Protein AF-A0A6S7BMY7-F1 (afdb_monomer)

Mean predicted aligned error: 8.94 Å

Organism: NCBI:txid621374

Structure (mmCIF, N/CA/C/O backbone):
data_AF-A0A6S7BMY7-F1
#
_entry.id   AF-A0A6S7BMY7-F1
#
loop_
_atom_site.group_PDB
_atom_site.id
_atom_site.type_symbol
_atom_site.label_atom_id
_atom_site.label_alt_id
_atom_site.label_comp_id
_atom_site.label_asym_id
_atom_site.label_entity_id
_atom_site.label_seq_id
_atom_site.pdbx_PDB_ins_code
_atom_site.Cartn_x
_atom_site.Cartn_y
_atom_site.Cartn_z
_atom_site.occupancy
_atom_site.B_iso_or_equiv
_atom_site.auth_seq_id
_atom_site.auth_comp_id
_atom_site.auth_asym_id
_atom_site.auth_atom_id
_atom_site.pdbx_PDB_model_num
ATOM 1 N N . MET A 1 1 ? -10.259 -23.123 -9.461 1.00 44.41 1 MET A N 1
ATOM 2 C CA . MET A 1 1 ? -9.671 -21.769 -9.591 1.00 44.41 1 MET A CA 1
ATOM 3 C C . MET A 1 1 ? -8.183 -21.862 -9.280 1.00 44.41 1 MET A C 1
ATOM 5 O O . MET A 1 1 ? -7.843 -22.409 -8.242 1.00 44.41 1 MET A O 1
ATOM 9 N N . MET A 1 2 ? -7.297 -21.404 -10.170 1.00 48.31 2 MET A N 1
ATOM 10 C CA . MET A 1 2 ? -5.859 -21.326 -9.877 1.00 48.31 2 MET A CA 1
ATOM 11 C C . MET A 1 2 ? -5.604 -20.115 -8.977 1.00 48.31 2 MET A C 1
ATOM 13 O O . MET A 1 2 ? -5.817 -18.979 -9.397 1.00 48.31 2 MET A O 1
ATOM 17 N N . THR A 1 3 ? -5.150 -20.345 -7.749 1.00 64.12 3 THR A N 1
ATOM 18 C CA . THR A 1 3 ? -4.700 -19.263 -6.869 1.00 64.12 3 THR A CA 1
ATOM 19 C C . THR A 1 3 ? -3.423 -18.661 -7.465 1.00 64.12 3 THR A C 1
ATOM 21 O O . THR A 1 3 ? -2.445 -19.392 -7.649 1.00 64.12 3 THR A O 1
ATOM 24 N N . PRO A 1 4 ? -3.387 -17.362 -7.812 1.00 67.88 4 PRO A N 1
ATOM 25 C CA . PRO A 1 4 ? -2.206 -16.767 -8.424 1.00 67.88 4 PRO A CA 1
ATOM 26 C C . PRO A 1 4 ? -1.005 -16.876 -7.477 1.00 67.88 4 PRO A C 1
ATOM 28 O O . PRO A 1 4 ? -1.110 -16.577 -6.287 1.00 67.88 4 PRO A O 1
ATOM 31 N N . ARG A 1 5 ? 0.155 -17.298 -8.001 1.00 78.81 5 ARG A N 1
ATOM 32 C CA . ARG A 1 5 ? 1.392 -17.400 -7.213 1.00 78.81 5 ARG A CA 1
ATOM 33 C C . ARG A 1 5 ? 1.769 -16.026 -6.658 1.00 78.81 5 ARG A C 1
ATOM 35 O O . ARG A 1 5 ? 2.034 -15.094 -7.422 1.00 78.81 5 ARG A O 1
ATOM 42 N N . LEU A 1 6 ? 1.845 -15.931 -5.334 1.00 78.69 6 LEU A N 1
ATOM 43 C CA . LEU A 1 6 ? 2.293 -14.736 -4.626 1.00 78.69 6 LEU A CA 1
ATOM 44 C C . LEU A 1 6 ? 3.729 -14.933 -4.139 1.00 78.69 6 LEU A C 1
ATOM 46 O O . LEU A 1 6 ? 4.032 -15.844 -3.374 1.00 78.69 6 LEU A O 1
ATOM 50 N N . ILE A 1 7 ? 4.617 -14.067 -4.602 1.00 78.88 7 ILE A N 1
ATOM 51 C CA . ILE A 1 7 ? 6.005 -13.939 -4.172 1.00 78.88 7 ILE A CA 1
ATOM 52 C C . ILE A 1 7 ? 6.022 -13.056 -2.916 1.00 78.88 7 ILE A C 1
ATOM 54 O O . ILE A 1 7 ? 5.239 -12.115 -2.798 1.00 78.88 7 ILE A O 1
ATOM 58 N N . HIS A 1 8 ? 6.853 -13.397 -1.930 1.00 75.88 8 HIS A N 1
ATOM 59 C CA . HIS A 1 8 ? 6.898 -12.722 -0.620 1.00 75.88 8 HIS A CA 1
ATOM 60 C C . HIS A 1 8 ? 5.533 -12.606 0.091 1.00 75.88 8 HIS A C 1
ATOM 62 O O . HIS A 1 8 ? 5.338 -11.709 0.902 1.00 75.88 8 HIS A O 1
ATOM 68 N N . LYS A 1 9 ? 4.572 -13.496 -0.207 1.00 74.69 9 LYS A N 1
ATOM 69 C CA . LYS A 1 9 ? 3.196 -13.500 0.335 1.00 74.69 9 LYS A CA 1
ATOM 70 C C . LYS A 1 9 ? 2.293 -12.325 -0.083 1.00 74.69 9 LYS A C 1
ATOM 72 O O . LYS A 1 9 ? 1.102 -12.381 0.191 1.00 74.69 9 LYS A O 1
ATOM 77 N N . HIS A 1 10 ? 2.778 -11.316 -0.800 1.00 73.44 10 HIS A N 1
ATOM 78 C CA . HIS A 1 10 ? 1.954 -10.151 -1.172 1.00 73.44 10 HIS A CA 1
ATOM 79 C C . HIS A 1 10 ? 2.180 -9.643 -2.603 1.00 73.44 10 HIS A C 1
ATOM 81 O O . HIS A 1 10 ? 1.429 -8.800 -3.083 1.00 73.44 10 HIS A O 1
ATOM 87 N N . LEU A 1 11 ? 3.186 -10.161 -3.312 1.00 74.44 11 LEU A N 1
ATOM 88 C CA .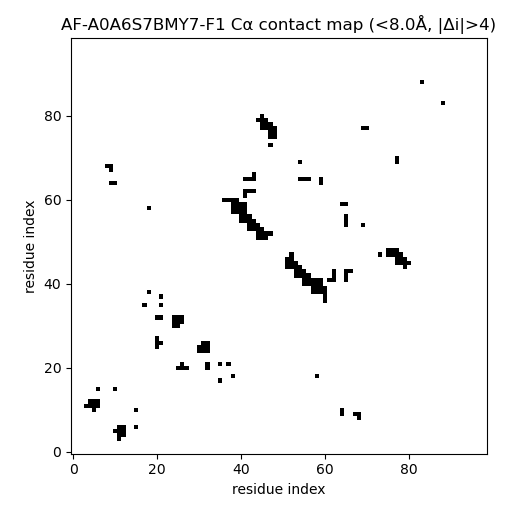 LEU A 1 11 ? 3.595 -9.663 -4.621 1.00 74.44 11 LEU A CA 1
ATOM 89 C C . LEU A 1 11 ? 3.189 -10.646 -5.721 1.00 74.44 11 LEU A C 1
ATOM 91 O O . LEU A 1 11 ? 3.630 -11.791 -5.726 1.00 74.44 11 LEU A O 1
ATOM 95 N N . CYS A 1 12 ? 2.384 -10.234 -6.696 1.00 76.44 12 CYS A N 1
ATOM 96 C CA . CYS A 1 12 ? 2.117 -11.109 -7.841 1.00 76.44 12 CYS A CA 1
ATOM 97 C C . CYS A 1 12 ? 3.360 -11.239 -8.745 1.00 76.44 12 CYS A C 1
ATOM 99 O O . CYS A 1 12 ? 4.220 -10.356 -8.785 1.00 76.44 12 CYS A O 1
ATOM 101 N N . VAL A 1 13 ? 3.446 -12.328 -9.517 1.00 82.56 13 VAL A N 1
ATOM 102 C CA . VAL A 1 13 ? 4.583 -12.597 -10.426 1.00 82.56 13 VAL A CA 1
ATOM 103 C C . VAL A 1 13 ? 4.847 -11.437 -11.395 1.00 82.56 13 VAL A C 1
ATOM 105 O O . VAL A 1 13 ? 5.999 -11.091 -11.642 1.00 82.56 13 VAL A O 1
ATOM 108 N N . SER A 1 14 ? 3.793 -10.783 -11.897 1.00 80.00 14 SER A N 1
ATOM 109 C CA . SER A 1 14 ? 3.928 -9.614 -12.778 1.00 80.00 14 SER A CA 1
ATOM 110 C C . SER A 1 14 ? 4.660 -8.459 -12.087 1.00 80.00 14 SER A C 1
ATOM 112 O O . SER A 1 14 ? 5.563 -7.863 -12.669 1.00 80.00 14 SER A O 1
ATOM 114 N N . ARG A 1 15 ? 4.337 -8.174 -10.821 1.00 77.75 15 ARG A N 1
ATOM 115 C CA . ARG A 1 15 ? 4.986 -7.105 -10.048 1.00 77.75 15 ARG A CA 1
ATOM 116 C C . ARG A 1 15 ? 6.444 -7.410 -9.757 1.00 77.75 15 ARG A C 1
ATOM 118 O O . ARG A 1 15 ? 7.285 -6.545 -9.967 1.00 77.75 15 ARG A O 1
ATOM 125 N N . TYR A 1 16 ? 6.735 -8.645 -9.364 1.00 82.19 16 TYR A N 1
ATOM 126 C CA . TYR A 1 16 ? 8.108 -9.102 -9.173 1.00 82.19 16 TYR A CA 1
ATOM 127 C C . TYR A 1 16 ? 8.943 -8.968 -10.449 1.00 82.19 16 TYR A C 1
ATOM 129 O O . TYR A 1 16 ? 10.068 -8.474 -10.412 1.00 82.19 16 TYR A O 1
ATOM 137 N N . ASN A 1 17 ? 8.379 -9.341 -11.601 1.00 85.88 17 ASN A N 1
ATOM 138 C CA . ASN A 1 17 ? 9.065 -9.177 -12.877 1.00 85.88 17 ASN A CA 1
ATOM 139 C C . ASN A 1 17 ? 9.282 -7.701 -13.212 1.00 85.88 17 ASN A C 1
ATOM 141 O O . ASN A 1 17 ? 10.388 -7.341 -13.590 1.00 85.88 17 ASN A O 1
ATOM 145 N N . ARG A 1 18 ? 8.283 -6.836 -13.012 1.00 81.38 18 ARG A N 1
ATOM 146 C CA . ARG A 1 18 ? 8.424 -5.388 -13.239 1.00 81.38 18 ARG A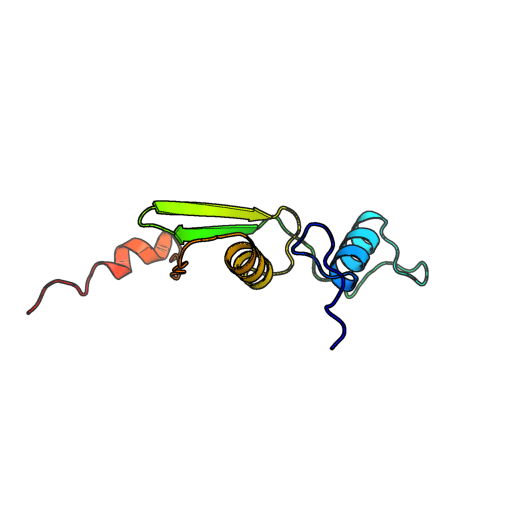 CA 1
ATOM 147 C C . ARG A 1 18 ? 9.499 -4.760 -12.352 1.00 81.38 18 ARG A C 1
ATOM 149 O O . ARG A 1 18 ? 10.297 -3.965 -12.839 1.00 81.38 18 ARG A O 1
ATOM 156 N N . GLU A 1 19 ? 9.556 -5.144 -11.079 1.00 81.88 19 GLU A N 1
ATOM 157 C CA . GLU A 1 19 ? 10.619 -4.724 -10.164 1.00 81.88 19 GLU A CA 1
ATOM 158 C C . GLU A 1 19 ? 11.993 -5.160 -10.679 1.00 81.88 19 GLU A C 1
ATOM 160 O O . GLU A 1 19 ? 12.932 -4.363 -10.742 1.00 81.88 19 GLU A O 1
ATOM 165 N N . ARG A 1 20 ? 12.107 -6.430 -11.081 1.00 86.50 20 ARG A N 1
ATOM 166 C CA . ARG A 1 20 ? 13.342 -6.973 -11.639 1.00 86.50 20 ARG A CA 1
ATOM 167 C C . ARG A 1 20 ? 13.753 -6.210 -12.894 1.00 86.50 20 ARG A C 1
ATOM 169 O O . ARG A 1 20 ? 14.916 -5.838 -12.984 1.00 86.50 20 ARG A O 1
ATOM 176 N N . GLU A 1 21 ? 12.830 -5.965 -13.822 1.00 90.06 21 GLU A N 1
ATOM 177 C CA . GLU A 1 21 ? 13.068 -5.224 -15.068 1.00 90.06 21 GLU A CA 1
ATOM 178 C C . GLU A 1 21 ? 13.556 -3.798 -14.797 1.00 90.06 21 GLU A C 1
ATOM 180 O O . GLU A 1 21 ? 14.530 -3.366 -15.413 1.00 90.06 21 GLU A O 1
ATOM 185 N N . GLN A 1 22 ? 12.947 -3.088 -13.839 1.00 84.38 22 GLN A N 1
ATOM 186 C CA . GLN A 1 22 ? 13.434 -1.773 -13.412 1.00 84.38 22 GLN A CA 1
ATOM 187 C C . GLN A 1 22 ? 14.843 -1.849 -12.827 1.00 84.38 22 GLN A C 1
ATOM 189 O O . GLN A 1 22 ? 15.698 -1.052 -13.201 1.00 84.38 22 GLN A O 1
ATOM 194 N N . ARG A 1 23 ? 15.109 -2.831 -11.959 1.00 84.31 23 ARG A N 1
ATOM 195 C CA . ARG A 1 23 ? 16.419 -3.001 -11.317 1.00 84.31 23 ARG A CA 1
ATOM 196 C C . ARG A 1 23 ? 17.528 -3.337 -12.314 1.00 84.31 23 ARG A C 1
ATOM 198 O O . ARG A 1 23 ? 18.634 -2.837 -12.164 1.00 84.31 23 ARG A O 1
ATOM 205 N N . ILE A 1 24 ? 17.252 -4.186 -13.307 1.00 89.94 24 ILE A N 1
ATOM 206 C CA . ILE A 1 24 ? 18.239 -4.559 -14.336 1.00 89.94 24 ILE A CA 1
ATOM 207 C C . ILE A 1 24 ? 18.275 -3.574 -15.515 1.00 89.94 24 ILE A C 1
ATOM 209 O O . ILE A 1 24 ? 19.102 -3.726 -16.410 1.00 89.94 24 ILE A O 1
ATOM 213 N N . GLY A 1 25 ? 17.358 -2.602 -15.556 1.00 88.75 25 GLY A N 1
ATOM 214 C CA . GLY A 1 25 ? 17.252 -1.609 -16.627 1.00 88.75 25 GLY A CA 1
ATOM 215 C C . GLY A 1 25 ? 16.836 -2.174 -17.989 1.00 88.75 25 GLY A C 1
ATOM 216 O O . GLY A 1 25 ? 16.929 -1.468 -18.993 1.00 88.75 25 GLY A O 1
ATOM 217 N N . LYS A 1 26 ? 16.376 -3.429 -18.044 1.00 92.25 26 LYS A N 1
ATOM 218 C CA . LYS A 1 26 ? 16.016 -4.149 -19.273 1.00 92.25 26 LYS A CA 1
ATOM 219 C C . LYS A 1 26 ? 14.734 -4.950 -19.065 1.00 92.25 26 LYS A C 1
ATOM 221 O O . LYS A 1 26 ? 14.585 -5.644 -18.063 1.00 92.25 26 LYS A O 1
ATOM 226 N N . ASN A 1 27 ? 13.818 -4.862 -20.021 1.00 89.06 27 ASN A N 1
ATOM 227 C CA . ASN A 1 27 ? 12.609 -5.677 -20.061 1.00 89.06 27 ASN A CA 1
ATOM 228 C C . ASN A 1 27 ? 12.889 -7.085 -20.616 1.00 89.06 27 ASN A C 1
ATOM 230 O O . ASN A 1 27 ? 14.001 -7.380 -21.056 1.00 89.06 27 ASN A O 1
ATOM 234 N N . ALA A 1 28 ? 11.868 -7.942 -20.657 1.00 86.88 28 ALA A N 1
ATOM 235 C CA . ALA A 1 28 ? 11.958 -9.287 -21.240 1.00 86.88 28 ALA A CA 1
ATOM 236 C C . ALA A 1 28 ? 12.448 -9.337 -22.707 1.00 86.88 28 ALA A C 1
ATOM 238 O O . ALA A 1 28 ? 12.880 -10.388 -23.165 1.00 86.88 28 ALA A O 1
ATOM 239 N N . LYS A 1 29 ? 12.402 -8.215 -23.440 1.00 88.75 29 LYS A N 1
ATOM 240 C CA . LYS A 1 29 ? 12.906 -8.072 -24.818 1.00 88.75 29 LYS A CA 1
ATOM 241 C C . LYS A 1 29 ? 14.296 -7.418 -24.893 1.00 88.75 29 LYS A C 1
ATOM 243 O O . LYS A 1 29 ? 14.756 -7.106 -25.982 1.00 88.75 29 LYS A O 1
ATOM 248 N N . GLY A 1 30 ? 14.943 -7.153 -23.757 1.00 90.69 30 GLY A N 1
ATOM 249 C CA . GLY A 1 30 ? 16.262 -6.514 -23.686 1.00 90.69 30 GLY A CA 1
ATOM 250 C C . GLY A 1 30 ? 16.263 -4.983 -23.783 1.00 90.69 30 GLY A C 1
ATOM 251 O O . GLY A 1 30 ? 17.327 -4.379 -23.678 1.00 90.69 30 GLY A O 1
ATOM 252 N N . ASN A 1 31 ? 15.099 -4.344 -23.923 1.00 91.81 31 ASN A N 1
ATOM 253 C CA . ASN A 1 31 ? 14.973 -2.892 -24.091 1.00 91.81 31 ASN A CA 1
ATOM 254 C C . ASN A 1 31 ? 14.771 -2.169 -22.756 1.00 91.81 31 ASN A C 1
ATOM 256 O O . ASN A 1 31 ? 14.281 -2.760 -21.792 1.00 91.81 31 ASN A O 1
ATOM 260 N N . LYS A 1 32 ? 15.055 -0.860 -22.714 1.00 89.56 32 LYS A N 1
ATOM 261 C CA . LYS A 1 32 ? 14.792 -0.029 -21.529 1.00 89.56 32 LYS A CA 1
ATOM 262 C C . LYS A 1 32 ? 13.299 -0.091 -21.145 1.00 89.56 32 LYS A C 1
ATOM 264 O O . LYS A 1 32 ? 12.438 0.140 -22.002 1.00 89.56 32 LYS A O 1
ATOM 269 N N . PRO A 1 33 ? 12.952 -0.383 -19.879 1.00 85.50 33 PRO A N 1
ATOM 270 C CA . PRO A 1 33 ? 11.565 -0.454 -19.435 1.00 85.50 33 PRO A CA 1
ATOM 271 C C . PRO A 1 33 ? 10.960 0.953 -19.312 1.00 85.50 33 PRO A C 1
ATOM 273 O O . PRO A 1 33 ? 11.055 1.599 -18.275 1.00 85.50 33 PRO A O 1
ATOM 276 N N . ILE A 1 34 ? 10.322 1.432 -20.382 1.00 83.06 34 ILE A N 1
ATOM 277 C CA . ILE A 1 34 ? 9.745 2.790 -20.454 1.00 83.06 34 ILE A CA 1
ATOM 278 C C . ILE A 1 34 ? 8.313 2.906 -19.909 1.00 83.06 34 ILE A C 1
ATOM 280 O O . ILE A 1 34 ? 7.877 3.993 -19.559 1.00 83.06 34 ILE A O 1
ATOM 284 N N . LYS A 1 35 ? 7.567 1.796 -19.830 1.00 77.81 35 LYS A N 1
ATOM 285 C CA . LYS A 1 35 ? 6.146 1.784 -19.418 1.00 77.81 35 LYS A CA 1
ATOM 286 C C . LYS A 1 35 ? 5.931 1.375 -17.956 1.00 77.81 35 LYS A C 1
ATOM 288 O O . LYS A 1 35 ? 4.793 1.181 -17.538 1.00 77.81 35 LYS A O 1
ATOM 293 N N . LEU A 1 36 ? 7.003 1.153 -17.196 1.00 77.69 36 LEU A N 1
ATOM 294 C CA . LEU A 1 36 ? 6.894 0.669 -15.822 1.00 77.69 36 LEU A CA 1
ATOM 295 C C . LEU A 1 36 ? 6.822 1.841 -14.853 1.00 77.69 36 LEU A C 1
ATOM 297 O O . LEU A 1 36 ? 7.770 2.615 -14.755 1.00 77.69 36 LEU A O 1
ATOM 301 N N . THR A 1 37 ? 5.724 1.925 -14.102 1.00 74.88 37 THR A N 1
ATOM 302 C CA . THR A 1 37 ? 5.608 2.845 -12.968 1.00 74.88 37 THR A CA 1
ATOM 303 C C . THR A 1 37 ? 6.718 2.550 -11.956 1.00 74.88 37 THR A C 1
ATOM 305 O O . THR A 1 37 ? 6.917 1.378 -11.621 1.00 74.88 37 THR A O 1
ATOM 308 N N . PRO A 1 38 ? 7.462 3.560 -11.480 1.00 72.50 38 PRO A N 1
ATOM 309 C CA . PRO A 1 38 ? 8.475 3.371 -10.449 1.00 72.50 38 PRO A CA 1
ATOM 310 C C . PRO A 1 38 ? 7.859 2.797 -9.170 1.00 72.50 38 PRO A C 1
ATOM 312 O O . PRO A 1 38 ? 6.753 3.159 -8.762 1.00 72.50 38 PRO A O 1
ATOM 315 N N . LEU A 1 39 ? 8.570 1.845 -8.571 1.00 81.38 39 LEU A N 1
ATOM 316 C CA . LEU A 1 39 ? 8.212 1.269 -7.281 1.00 81.38 39 LEU A CA 1
ATOM 317 C C . LEU A 1 39 ? 8.842 2.106 -6.176 1.00 81.38 39 LEU A C 1
ATOM 319 O O . LEU A 1 39 ? 10.020 2.453 -6.246 1.00 81.38 39 LEU A O 1
ATOM 323 N N . HIS A 1 40 ? 8.054 2.407 -5.151 1.00 83.25 40 HIS A N 1
ATOM 324 C CA . HIS A 1 40 ? 8.486 3.262 -4.056 1.00 83.25 40 HIS A CA 1
ATOM 325 C C . HIS A 1 40 ? 8.210 2.606 -2.715 1.00 83.25 40 HIS A C 1
ATOM 327 O O . HIS A 1 40 ? 7.275 1.809 -2.571 1.00 83.25 40 HIS A O 1
ATOM 333 N N . ARG A 1 41 ? 8.995 3.012 -1.716 1.00 89.25 41 ARG A N 1
ATOM 334 C CA . ARG A 1 41 ? 8.694 2.715 -0.325 1.00 89.25 41 ARG A CA 1
ATOM 335 C C . ARG A 1 41 ? 7.385 3.392 0.037 1.00 89.25 41 ARG A C 1
ATOM 337 O O . ARG A 1 41 ? 7.233 4.600 -0.134 1.00 89.25 41 ARG A O 1
ATOM 344 N N . ARG A 1 42 ? 6.438 2.606 0.531 1.00 89.94 42 ARG A N 1
ATOM 345 C CA . ARG A 1 42 ? 5.147 3.090 1.015 1.00 89.94 42 ARG A CA 1
ATOM 346 C C . ARG A 1 42 ? 4.886 2.524 2.398 1.00 89.94 42 ARG A C 1
ATOM 348 O O . ARG A 1 42 ? 5.326 1.418 2.713 1.00 89.94 42 ARG A O 1
ATOM 355 N N . THR A 1 43 ? 4.125 3.273 3.180 1.00 91.50 43 THR A N 1
ATOM 356 C CA . THR A 1 43 ? 3.692 2.889 4.521 1.00 91.50 43 THR A CA 1
ATOM 357 C C . THR A 1 43 ? 2.192 3.127 4.644 1.00 91.50 43 THR A C 1
ATOM 359 O O . THR A 1 43 ? 1.688 4.136 4.155 1.00 91.50 43 THR A O 1
ATOM 362 N N . VAL A 1 44 ? 1.487 2.195 5.284 1.00 92.00 44 VAL A N 1
ATOM 363 C CA . VAL A 1 44 ? 0.084 2.344 5.684 1.00 92.00 44 VAL A CA 1
ATOM 364 C C . VAL A 1 44 ? -0.030 2.112 7.187 1.00 92.00 44 VAL A C 1
ATOM 366 O O . VAL A 1 44 ? 0.601 1.198 7.726 1.00 92.00 44 VAL A O 1
ATOM 369 N N . SER A 1 45 ? -0.827 2.944 7.848 1.00 93.00 45 SER A N 1
ATOM 370 C CA . SER A 1 4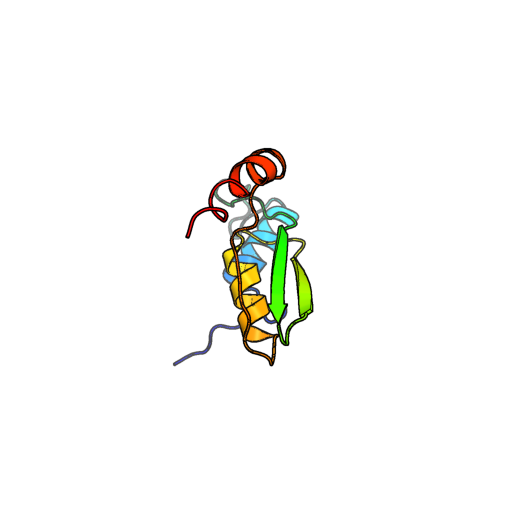5 ? -1.220 2.773 9.247 1.00 93.00 45 SER A CA 1
ATOM 371 C C . SER A 1 45 ? -2.610 2.141 9.292 1.00 93.00 45 SER A C 1
ATOM 373 O O . SER A 1 45 ? -3.463 2.480 8.471 1.00 93.00 45 SER A O 1
ATOM 375 N N . TYR A 1 46 ? -2.839 1.219 10.219 1.00 94.00 46 TYR A N 1
ATOM 376 C CA . TYR A 1 46 ? -4.115 0.526 10.392 1.00 94.00 46 TYR A CA 1
ATOM 377 C C . TYR A 1 46 ? -4.352 0.210 11.868 1.00 94.00 46 TYR A C 1
ATOM 379 O O . TYR A 1 46 ? -3.401 0.078 12.638 1.00 94.00 46 TYR A O 1
ATOM 387 N N . MET A 1 47 ? -5.618 0.088 12.258 1.00 95.06 47 MET A N 1
ATOM 388 C CA . MET A 1 47 ? -5.997 -0.393 13.585 1.00 95.06 47 MET A CA 1
ATOM 389 C C . MET A 1 47 ? -6.307 -1.885 13.513 1.00 95.06 47 MET A C 1
ATOM 391 O O . MET A 1 47 ? -7.009 -2.325 12.604 1.00 95.06 47 MET A O 1
ATOM 395 N N . ALA A 1 48 ? -5.801 -2.651 14.473 1.00 95.44 48 ALA A N 1
ATOM 396 C CA . ALA A 1 48 ? -6.131 -4.060 14.659 1.00 95.44 48 ALA A CA 1
ATOM 397 C C . ALA A 1 48 ? -6.115 -4.380 16.156 1.00 95.44 48 ALA A C 1
ATOM 399 O O . ALA A 1 48 ? -5.161 -4.019 16.848 1.00 95.44 48 ALA A O 1
ATOM 400 N N . ASN A 1 49 ? -7.166 -5.030 16.666 1.00 93.88 49 ASN A N 1
ATOM 401 C CA . ASN A 1 49 ? -7.307 -5.348 18.096 1.00 93.88 49 ASN A CA 1
ATOM 402 C C . ASN A 1 49 ? -7.102 -4.120 19.015 1.00 93.88 49 ASN A C 1
ATOM 404 O O . ASN A 1 49 ? -6.322 -4.151 19.966 1.00 93.88 49 ASN A O 1
ATOM 408 N N . GLY A 1 50 ? -7.706 -2.984 18.645 1.00 92.25 50 GLY A N 1
ATOM 409 C CA . GLY A 1 50 ? -7.571 -1.718 19.376 1.00 92.25 50 GLY A CA 1
ATOM 410 C C . GLY A 1 50 ? -6.175 -1.078 19.335 1.00 92.25 50 GLY A C 1
ATOM 411 O O . GLY A 1 50 ? -5.959 -0.062 19.988 1.00 92.25 50 GLY A O 1
ATOM 412 N N . LYS A 1 51 ? -5.222 -1.631 18.573 1.00 92.44 51 LYS A N 1
ATOM 413 C CA . LYS A 1 51 ? -3.842 -1.134 18.488 1.00 92.44 51 LYS A CA 1
ATOM 414 C C . LYS A 1 51 ? -3.551 -0.533 17.122 1.00 92.44 51 LYS A C 1
ATOM 416 O O . LYS A 1 51 ? -3.857 -1.136 16.093 1.00 92.44 51 LYS A O 1
ATOM 421 N N . LEU A 1 52 ? -2.888 0.621 17.126 1.00 92.31 52 LEU A N 1
ATOM 422 C CA . LEU A 1 52 ? -2.339 1.231 15.921 1.00 92.31 52 LEU A CA 1
ATOM 423 C C . LEU A 1 52 ? -1.087 0.467 15.486 1.00 92.31 52 LEU A C 1
ATOM 425 O O . LEU A 1 52 ? -0.128 0.331 16.246 1.00 92.31 52 LEU A O 1
ATOM 429 N N . LYS A 1 53 ? -1.089 -0.015 14.248 1.00 93.94 53 LYS A N 1
ATOM 430 C CA . LYS A 1 53 ? 0.016 -0.743 13.623 1.00 93.94 53 LYS A CA 1
ATOM 431 C C . LYS A 1 53 ? 0.374 -0.079 12.298 1.00 93.94 53 LYS A C 1
ATOM 433 O O . LYS A 1 53 ? -0.444 0.589 11.668 1.00 93.94 53 LYS A O 1
ATOM 438 N N . THR A 1 54 ? 1.610 -0.273 11.856 1.00 93.25 54 THR A N 1
ATOM 439 C CA . THR A 1 54 ? 2.101 0.222 10.566 1.00 93.25 54 THR A CA 1
ATOM 440 C C . THR A 1 54 ? 2.696 -0.915 9.748 1.00 93.25 54 THR A C 1
ATOM 442 O O . THR 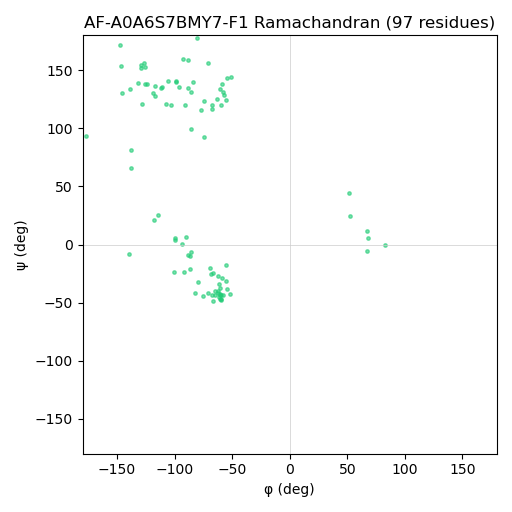A 1 54 ? 3.415 -1.771 10.260 1.00 93.25 54 THR A O 1
ATOM 445 N N . LYS A 1 55 ? 2.399 -0.931 8.447 1.00 91.94 55 LYS A N 1
ATOM 446 C CA . LYS A 1 55 ? 3.026 -1.826 7.469 1.00 91.94 55 LYS A CA 1
ATOM 447 C C . LYS A 1 55 ? 3.781 -0.977 6.464 1.00 91.94 55 LYS A C 1
ATOM 449 O O . LYS A 1 55 ? 3.209 -0.068 5.868 1.00 91.94 55 LYS A O 1
ATOM 454 N N . THR A 1 56 ? 5.053 -1.301 6.261 1.00 91.69 56 THR A N 1
ATOM 455 C CA . THR A 1 56 ? 5.900 -0.672 5.246 1.00 91.69 56 THR A CA 1
ATOM 456 C C . THR A 1 56 ? 6.330 -1.716 4.227 1.00 91.69 56 THR A C 1
ATOM 458 O O . THR A 1 56 ? 6.702 -2.827 4.598 1.00 91.69 56 THR A O 1
ATOM 461 N N . ILE A 1 57 ? 6.267 -1.355 2.947 1.00 88.06 57 ILE A N 1
ATOM 462 C CA . ILE A 1 57 ? 6.766 -2.158 1.829 1.00 88.06 57 ILE A CA 1
ATOM 463 C C . ILE A 1 57 ? 7.673 -1.249 1.005 1.00 88.06 57 ILE A C 1
ATOM 465 O O . ILE A 1 57 ? 7.226 -0.214 0.513 1.00 88.06 57 ILE A O 1
ATOM 469 N N . ASP A 1 58 ? 8.945 -1.623 0.852 1.00 85.31 58 ASP A N 1
ATOM 470 C CA . ASP A 1 58 ? 9.949 -0.778 0.187 1.00 85.31 58 ASP A CA 1
ATOM 471 C C . ASP A 1 58 ? 9.719 -0.621 -1.322 1.00 85.31 58 ASP A C 1
ATOM 473 O O . ASP A 1 58 ? 10.246 0.300 -1.942 1.00 85.31 58 ASP A O 1
ATOM 477 N N . ARG A 1 59 ? 8.952 -1.527 -1.935 1.00 80.38 59 ARG A N 1
ATOM 478 C CA . ARG A 1 59 ? 8.766 -1.601 -3.389 1.00 80.38 59 ARG A CA 1
ATOM 479 C C . ARG A 1 59 ? 7.312 -1.871 -3.743 1.00 80.38 59 ARG A C 1
ATOM 481 O O . ARG A 1 59 ? 6.972 -2.922 -4.277 1.00 80.38 59 ARG A O 1
ATOM 488 N N . ALA A 1 60 ? 6.454 -0.910 -3.426 1.00 81.25 60 ALA A N 1
ATOM 489 C CA . ALA A 1 60 ? 5.035 -0.973 -3.738 1.00 81.25 60 ALA A CA 1
ATOM 490 C C . ALA A 1 60 ? 4.687 -0.031 -4.891 1.00 81.25 60 ALA A C 1
ATOM 492 O O . ALA A 1 60 ? 5.165 1.108 -4.962 1.00 81.25 60 ALA A O 1
ATOM 493 N N . MET A 1 61 ? 3.803 -0.479 -5.781 1.00 80.06 61 MET A N 1
ATOM 494 C CA . MET A 1 61 ? 3.293 0.388 -6.840 1.00 80.06 61 MET A CA 1
ATOM 495 C C . MET A 1 61 ? 2.279 1.388 -6.271 1.00 80.06 61 MET A C 1
ATOM 497 O O . MET A 1 61 ? 2.322 2.579 -6.585 1.00 80.06 61 MET A O 1
ATOM 501 N N . ASN A 1 62 ? 1.376 0.917 -5.411 1.00 83.88 62 ASN A N 1
ATOM 502 C CA . ASN A 1 62 ? 0.303 1.716 -4.829 1.00 83.88 62 ASN A CA 1
ATOM 503 C C . ASN A 1 62 ? -0.042 1.250 -3.404 1.00 83.88 62 ASN A C 1
ATOM 505 O O . ASN A 1 62 ? 0.445 0.228 -2.929 1.00 83.88 62 ASN A O 1
ATOM 509 N N . THR A 1 63 ? -0.889 2.013 -2.715 1.00 87.06 63 THR A N 1
ATOM 510 C CA . THR A 1 63 ? -1.321 1.705 -1.342 1.00 87.06 63 THR A CA 1
ATOM 511 C C . THR A 1 63 ? -2.217 0.463 -1.268 1.00 87.06 63 THR A C 1
ATOM 513 O O . THR A 1 63 ? -2.226 -0.214 -0.244 1.00 87.06 63 THR A O 1
ATOM 516 N N . ALA A 1 64 ? -2.924 0.107 -2.348 1.00 86.56 64 ALA A N 1
ATOM 517 C CA . ALA A 1 64 ? -3.785 -1.078 -2.376 1.00 86.56 64 ALA A CA 1
ATOM 518 C C . ALA A 1 64 ? -2.992 -2.377 -2.153 1.00 86.56 64 ALA A C 1
ATOM 520 O O . ALA A 1 64 ? -3.474 -3.277 -1.474 1.00 86.56 64 ALA A O 1
ATOM 521 N N . GLU A 1 65 ? -1.749 -2.453 -2.639 1.00 81.62 65 GLU A N 1
ATOM 522 C CA . GLU A 1 65 ? -0.855 -3.588 -2.362 1.00 81.62 65 GLU A CA 1
ATOM 523 C C . GLU A 1 65 ? -0.565 -3.747 -0.863 1.00 81.62 65 GLU A C 1
ATOM 525 O O . GLU A 1 65 ? -0.522 -4.868 -0.359 1.00 81.62 65 GLU A O 1
ATOM 530 N N . LEU A 1 66 ? -0.423 -2.638 -0.130 1.00 89.75 66 LEU A N 1
ATOM 531 C CA . LEU A 1 66 ? -0.215 -2.668 1.317 1.00 89.75 66 LEU A CA 1
ATOM 532 C C . LEU A 1 66 ? -1.487 -3.092 2.049 1.00 89.75 66 LEU A C 1
ATOM 534 O O . LEU A 1 66 ? -1.406 -3.891 2.974 1.00 89.75 66 LEU A O 1
ATOM 538 N N . ILE A 1 67 ? -2.648 -2.585 1.625 1.00 90.12 67 ILE A N 1
ATOM 539 C CA . ILE A 1 67 ? -3.947 -2.943 2.211 1.00 90.12 67 ILE A CA 1
ATOM 540 C C . ILE A 1 67 ? -4.202 -4.444 2.051 1.00 90.12 67 ILE A C 1
ATOM 542 O O . ILE A 1 67 ? -4.521 -5.112 3.028 1.00 90.12 67 ILE A O 1
ATOM 546 N N . VAL A 1 68 ? -3.986 -4.999 0.852 1.00 87.38 68 VAL A N 1
ATOM 547 C CA . VAL A 1 68 ? -4.127 -6.443 0.602 1.00 87.38 68 VAL A CA 1
ATOM 548 C C . VAL A 1 68 ? -3.132 -7.252 1.436 1.00 87.38 68 VAL A C 1
ATOM 550 O O . VAL A 1 68 ? -3.502 -8.287 1.982 1.00 87.38 68 VAL A O 1
ATOM 553 N N . ALA A 1 69 ? -1.887 -6.785 1.577 1.00 88.75 69 ALA A N 1
ATOM 554 C CA . ALA A 1 69 ? -0.904 -7.447 2.433 1.00 88.75 69 ALA A CA 1
ATOM 555 C C . ALA A 1 69 ? -1.336 -7.457 3.909 1.00 88.75 69 ALA A C 1
ATOM 557 O O . ALA A 1 69 ? -1.189 -8.475 4.577 1.00 88.75 69 ALA A O 1
ATOM 558 N N . VAL A 1 70 ? -1.887 -6.348 4.413 1.00 92.44 70 VAL A N 1
ATOM 559 C CA . VAL A 1 70 ? -2.398 -6.250 5.788 1.00 92.44 70 VAL A CA 1
ATOM 560 C C . VAL A 1 70 ? -3.615 -7.153 5.984 1.00 92.44 70 VAL A C 1
ATOM 562 O O . VAL A 1 70 ? -3.610 -7.949 6.911 1.00 92.44 70 VAL A O 1
ATOM 565 N N . LEU A 1 71 ? -4.605 -7.097 5.087 1.00 91.25 71 LEU A N 1
ATOM 566 C CA . LEU A 1 71 ? -5.805 -7.945 5.138 1.00 91.25 71 LEU A CA 1
ATOM 567 C C . LEU A 1 71 ? -5.482 -9.443 5.105 1.00 91.25 71 LEU A C 1
ATOM 569 O O . LEU A 1 71 ? -6.256 -10.250 5.604 1.00 91.25 71 LEU A O 1
ATOM 573 N N . ARG A 1 72 ? -4.370 -9.818 4.468 1.00 87.75 72 ARG A N 1
ATOM 574 C CA . ARG A 1 72 ? -3.935 -11.211 4.374 1.00 87.75 72 ARG A CA 1
ATOM 575 C C . ARG A 1 72 ? -3.188 -11.690 5.616 1.00 87.75 72 ARG A C 1
ATOM 577 O O . ARG A 1 72 ? -3.339 -12.848 5.990 1.00 87.75 72 ARG A O 1
ATOM 584 N N . ASP A 1 73 ? -2.311 -10.846 6.155 1.00 88.62 73 ASP A N 1
ATOM 585 C CA . ASP A 1 73 ? -1.371 -11.227 7.214 1.00 88.62 73 ASP A CA 1
ATOM 586 C C . ASP A 1 73 ? -1.931 -10.975 8.626 1.00 88.62 73 ASP A C 1
ATOM 588 O O . ASP A 1 73 ? -1.438 -11.572 9.581 1.00 88.62 73 ASP A O 1
ATOM 592 N N . GLU A 1 74 ? -2.894 -10.061 8.785 1.00 93.25 74 GLU A N 1
ATOM 593 C CA . GLU A 1 74 ? -3.468 -9.724 10.089 1.00 93.25 74 GLU A CA 1
ATOM 594 C C . GLU A 1 74 ? -4.604 -10.680 10.462 1.00 93.25 74 GLU A C 1
ATOM 596 O O . GLU A 1 74 ? -5.521 -10.922 9.683 1.00 93.25 74 GLU A O 1
ATOM 601 N N . GLU A 1 75 ? -4.536 -11.204 11.683 1.00 92.31 75 GLU A N 1
ATOM 602 C CA . GLU A 1 75 ? -5.510 -12.157 12.220 1.00 92.31 75 GLU A CA 1
ATOM 603 C C . GLU A 1 75 ? -6.785 -11.462 12.716 1.00 92.31 75 GLU A C 1
ATOM 605 O O . GLU A 1 75 ? -7.883 -12.007 12.635 1.00 92.31 75 GLU A O 1
ATOM 610 N N . HIS A 1 76 ? -6.645 -10.237 13.222 1.00 94.00 76 HIS A N 1
ATOM 611 C CA . HIS A 1 76 ? -7.757 -9.468 13.763 1.00 94.00 76 HIS A CA 1
ATOM 612 C C . HIS A 1 76 ? -8.453 -8.644 12.680 1.00 94.00 76 HIS A C 1
ATOM 614 O O . HIS A 1 76 ? -7.860 -8.272 11.668 1.00 94.00 76 HIS A O 1
ATOM 620 N N . ALA A 1 77 ? -9.705 -8.265 12.943 1.00 92.19 77 ALA A N 1
ATOM 621 C CA . ALA A 1 77 ? -10.406 -7.301 12.108 1.00 92.19 77 ALA A CA 1
ATOM 622 C C . ALA A 1 77 ? -9.598 -5.996 11.999 1.00 92.19 77 ALA A C 1
ATOM 624 O O . ALA A 1 77 ? -9.244 -5.376 13.008 1.00 92.19 77 ALA A O 1
ATOM 625 N N . VAL A 1 78 ? -9.308 -5.600 10.760 1.00 95.81 78 VAL A N 1
ATOM 626 C CA . VAL A 1 78 ? -8.537 -4.397 10.445 1.00 95.81 78 VAL A CA 1
ATOM 627 C C . VAL A 1 78 ? -9.451 -3.240 10.086 1.00 95.81 78 VAL A C 1
ATOM 629 O O . VAL A 1 78 ? -10.423 -3.398 9.350 1.00 95.81 78 VAL A O 1
ATOM 632 N N . GLN A 1 79 ? -9.096 -2.055 10.565 1.00 93.56 79 GLN A N 1
ATOM 633 C CA . GLN A 1 79 ? -9.727 -0.804 10.168 1.00 93.56 79 GLN A CA 1
ATOM 634 C C . GLN A 1 79 ? -8.683 0.097 9.516 1.00 93.56 79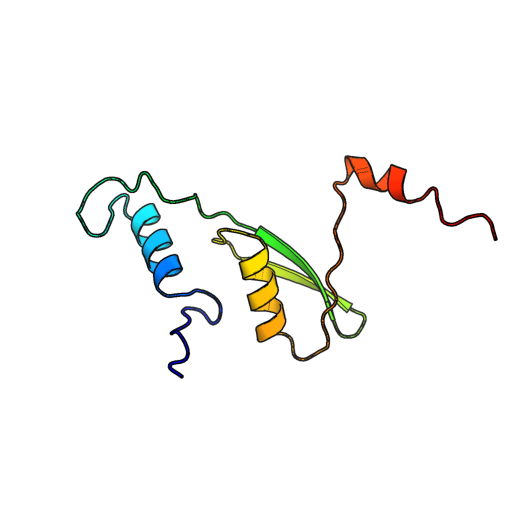 GLN A C 1
ATOM 636 O O . GLN A 1 79 ? -7.598 0.329 10.059 1.00 93.56 79 GLN A O 1
ATOM 641 N N . PHE A 1 80 ? -9.036 0.615 8.344 1.00 91.88 80 PHE A N 1
ATOM 642 C CA . PHE A 1 80 ? -8.258 1.615 7.631 1.00 91.88 80 PHE A CA 1
ATOM 643 C C . PHE A 1 80 ? -9.034 2.925 7.642 1.00 91.88 80 PHE A C 1
ATOM 645 O O . PHE A 1 80 ? -10.229 2.941 7.355 1.00 91.88 80 PHE A O 1
ATOM 652 N N . ALA A 1 81 ? -8.342 4.018 7.934 1.00 83.94 81 ALA A N 1
ATOM 653 C CA . ALA A 1 81 ? -8.886 5.363 7.843 1.00 83.94 81 ALA A CA 1
ATOM 654 C C . ALA A 1 81 ? -7.983 6.210 6.949 1.00 83.94 81 ALA A C 1
ATOM 656 O O . ALA A 1 81 ? -6.777 5.961 6.834 1.00 83.94 81 ALA A O 1
ATOM 657 N N . TRP A 1 82 ? -8.565 7.222 6.311 1.00 81.31 82 TRP A N 1
ATOM 658 C CA . TRP A 1 82 ? -7.768 8.194 5.584 1.00 81.31 82 TRP A CA 1
ATOM 659 C C . TRP A 1 82 ? -6.939 9.010 6.574 1.00 81.31 82 TRP A C 1
ATOM 661 O O . TRP A 1 82 ? -7.467 9.729 7.419 1.00 81.31 82 TRP A O 1
ATOM 671 N N . GLN A 1 83 ? -5.618 8.897 6.466 1.00 76.81 83 GLN A N 1
ATOM 672 C CA . GLN A 1 83 ? -4.715 9.726 7.241 1.00 76.81 83 GLN A CA 1
ATOM 673 C C . GLN A 1 83 ? -4.505 11.042 6.495 1.00 76.81 83 GLN A C 1
ATOM 675 O O . GLN A 1 83 ? -3.697 11.118 5.567 1.00 76.81 83 GLN A O 1
ATOM 680 N N . ALA A 1 84 ? -5.232 12.076 6.915 1.00 76.56 84 ALA A N 1
ATOM 681 C CA . ALA A 1 84 ? -5.126 13.395 6.315 1.00 76.56 84 ALA A CA 1
ATOM 682 C C . ALA A 1 84 ? -3.670 13.908 6.323 1.00 76.56 84 ALA A C 1
ATOM 684 O O . ALA A 1 84 ? -2.929 13.662 7.296 1.00 76.56 84 ALA A O 1
ATOM 685 N N . PRO A 1 85 ? -3.243 14.631 5.270 1.00 81.88 85 PRO A N 1
ATOM 686 C CA . PRO A 1 85 ? -1.981 15.356 5.265 1.00 81.88 85 PRO A CA 1
ATOM 687 C C . PRO A 1 85 ? -1.857 16.234 6.508 1.00 81.88 85 PRO A C 1
ATOM 689 O O . PRO A 1 85 ? -2.847 16.804 6.964 1.00 81.88 85 PRO A O 1
ATOM 692 N N . ALA A 1 86 ? -0.643 16.367 7.049 1.00 81.00 86 ALA A N 1
ATOM 693 C CA . ALA A 1 86 ? -0.410 17.165 8.254 1.00 81.00 86 ALA A CA 1
ATOM 694 C C . ALA A 1 86 ? -0.919 18.612 8.114 1.00 81.00 86 ALA A C 1
ATOM 696 O O . ALA A 1 86 ? -1.409 19.172 9.085 1.00 81.00 86 ALA A O 1
ATOM 697 N N . SER A 1 87 ? -0.885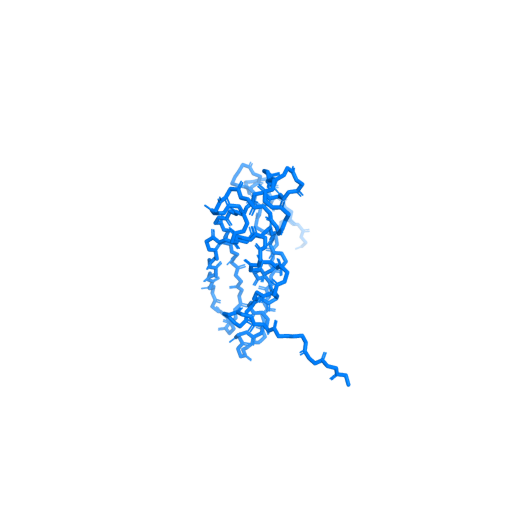 19.166 6.899 1.00 85.19 87 SER A N 1
ATOM 698 C CA . SER A 1 87 ? -1.424 20.490 6.570 1.00 85.19 87 SER A CA 1
ATOM 699 C C . SER A 1 87 ? -2.948 20.604 6.689 1.00 85.19 87 SER A C 1
ATOM 701 O O . SER A 1 87 ? -3.450 21.701 6.880 1.00 85.19 87 SER A O 1
ATOM 703 N N . ILE A 1 88 ? -3.686 19.497 6.573 1.00 81.38 88 ILE A N 1
ATOM 704 C CA . ILE A 1 88 ? -5.158 19.476 6.573 1.00 81.38 88 ILE A CA 1
ATOM 705 C C . ILE A 1 88 ? -5.711 19.055 7.943 1.00 81.38 88 ILE A C 1
ATOM 707 O O . ILE A 1 88 ? -6.827 19.424 8.295 1.00 81.38 88 ILE A O 1
ATOM 711 N N . ARG A 1 89 ? -4.929 18.328 8.755 1.00 75.12 89 ARG A N 1
ATOM 712 C CA . ARG A 1 89 ? -5.356 17.835 10.081 1.00 75.12 89 ARG A CA 1
ATOM 713 C C . ARG A 1 89 ? -5.944 18.906 11.013 1.00 75.12 89 ARG A C 1
ATOM 715 O O . ARG A 1 89 ? -6.967 18.597 11.615 1.00 75.12 89 ARG A O 1
ATOM 722 N N . PRO A 1 90 ? -5.386 20.130 11.120 1.00 77.25 90 PRO A N 1
ATOM 723 C CA . PRO A 1 90 ? -5.960 21.165 11.985 1.00 77.25 90 PRO A CA 1
ATOM 724 C C . PRO A 1 90 ? -7.376 21.591 11.573 1.00 77.25 90 PRO A C 1
ATOM 726 O O . P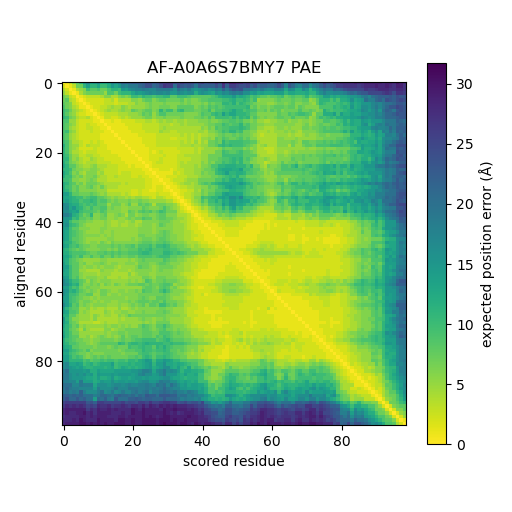RO A 1 90 ? -8.159 22.016 12.411 1.00 77.25 90 PRO A O 1
ATOM 729 N N . HIS A 1 91 ? -7.722 21.455 10.290 1.00 70.44 91 HIS A N 1
ATOM 730 C CA . HIS A 1 91 ? -9.021 21.858 9.748 1.00 70.44 91 HIS A CA 1
ATOM 731 C C . HIS A 1 91 ? -10.096 20.770 9.873 1.00 70.44 91 HIS A C 1
ATOM 733 O O . HIS A 1 91 ? -11.265 21.045 9.634 1.00 70.44 91 HIS A O 1
ATOM 739 N N . LEU A 1 92 ? -9.718 19.544 10.254 1.00 64.56 92 LEU A N 1
ATOM 740 C CA . LEU A 1 92 ? -10.646 18.420 10.430 1.00 64.56 92 LEU A CA 1
ATOM 741 C C . LEU A 1 92 ? -11.252 18.345 11.841 1.00 64.56 92 LEU A C 1
ATOM 743 O O . LEU A 1 92 ? -12.154 17.549 12.060 1.00 64.56 92 LEU A O 1
ATOM 747 N N . GLN A 1 93 ? -10.772 19.151 12.795 1.00 59.59 93 GLN A N 1
ATOM 748 C CA . GLN A 1 93 ? -11.221 19.132 14.197 1.00 59.59 93 GLN A CA 1
ATOM 749 C C . GLN A 1 93 ? -12.401 20.080 14.493 1.00 59.59 93 GLN A C 1
ATOM 751 O O . GLN A 1 93 ? -12.761 20.254 15.653 1.00 59.59 93 GLN A O 1
ATOM 756 N N . LEU A 1 94 ? -12.990 20.723 13.478 1.00 54.03 94 LEU A N 1
ATOM 757 C CA . LEU A 1 94 ? -13.962 21.810 13.668 1.00 54.03 94 LEU A CA 1
ATOM 758 C C . LEU A 1 94 ? -15.443 21.382 13.673 1.00 54.03 94 LEU A C 1
ATOM 760 O O . LEU A 1 94 ? -16.292 22.243 13.872 1.00 54.03 94 LEU A O 1
ATOM 764 N N . GLU A 1 95 ? -15.775 20.094 13.516 1.00 48.00 95 GLU A N 1
ATOM 765 C CA . GLU A 1 95 ? -17.180 19.638 13.410 1.00 48.00 95 GLU A CA 1
ATOM 766 C C . GLU A 1 95 ? -17.658 18.678 14.520 1.00 48.00 95 GLU A C 1
ATOM 768 O O . GLU A 1 95 ? -18.652 17.984 14.344 1.00 48.00 95 GLU A O 1
ATOM 773 N N . GLU A 1 96 ? -17.006 18.641 15.688 1.00 49.75 96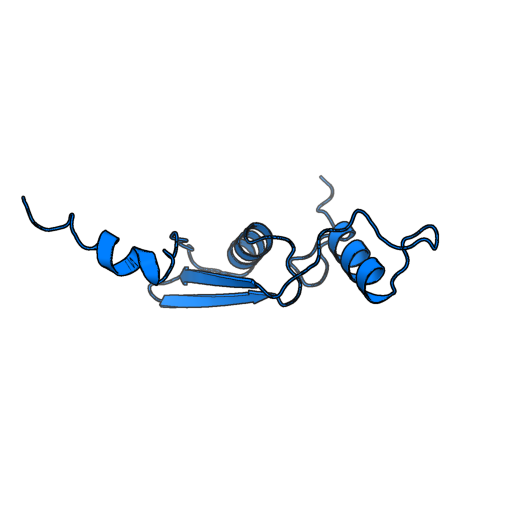 GLU A N 1
ATOM 774 C CA . GLU A 1 96 ? -17.456 17.795 16.818 1.00 49.75 96 GLU A CA 1
ATOM 775 C C . GLU A 1 96 ? -17.931 18.577 18.054 1.00 49.75 96 GLU A C 1
ATOM 777 O O . GLU A 1 96 ? -17.917 18.051 19.160 1.00 49.75 96 GLU A O 1
ATOM 782 N N . ASN A 1 97 ? -18.392 19.822 17.905 1.00 47.69 97 ASN A N 1
ATOM 783 C CA . ASN A 1 97 ? -19.029 20.551 19.009 1.00 47.69 97 ASN A CA 1
ATOM 784 C C . ASN A 1 97 ? -20.257 21.320 18.523 1.00 47.69 97 ASN A C 1
ATOM 786 O O . ASN A 1 97 ? -20.152 22.509 18.256 1.00 47.69 97 ASN A O 1
ATOM 790 N N . HIS A 1 98 ? -21.397 20.639 18.390 1.00 44.78 98 HIS A N 1
ATOM 791 C CA . HIS A 1 98 ? -22.737 21.175 18.670 1.00 44.78 98 HIS A CA 1
ATOM 792 C C . HI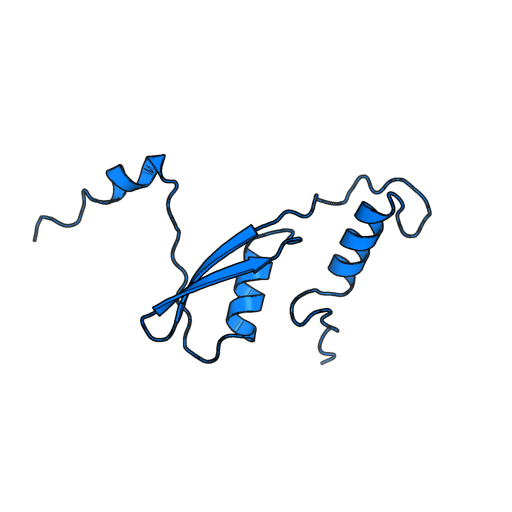S A 1 98 ? -23.785 20.067 18.473 1.00 44.78 98 HIS A C 1
ATOM 794 O O . HIS A 1 98 ? -24.276 19.854 17.366 1.00 44.78 98 HIS A O 1
ATOM 800 N N . ALA A 1 99 ? -24.126 19.377 19.562 1.00 38.00 99 ALA A N 1
ATOM 801 C CA . ALA A 1 99 ? -25.417 18.723 19.779 1.00 38.00 99 ALA A CA 1
ATOM 802 C C . ALA A 1 99 ? -25.659 18.616 21.287 1.00 38.00 99 ALA A C 1
ATOM 804 O O . ALA A 1 99 ? -24.747 18.115 21.983 1.00 38.00 99 ALA A O 1
#

Radius of gyration: 18.26 Å; Cα contacts (8 Å, |Δi|>4): 104; chains: 1; bounding box: 44×44×45 Å

pLDDT: mean 81.61, std 12.76, range [38.0, 95.81]

Nearest PDB structures (foldseek):
  7skn-assembly1_B  TM=5.882E-01  e=1.437E+00  synthetic construct
  7dkk-assembly4_D  TM=3.811E-01  e=9.045E-01  synthetic construct
  8huz-assembly4_C  TM=4.758E-01  e=3.393E+00  Mus musculus
  1u8z-assembly1_A  TM=4.078E-01  e=8.011E+00  Saguinus oedipus

Sequence (99 aa):
MMTPRLIHKHLCVSRYNREREQRIGKNAKGNKPIKLTPLHRRTVSYMANGKLKTKTIDRAMNTAELIVAVLRDEEHAVQFAWQAPASIRPHLQLEENHA

Secondary structure (DSSP, 8-state):
--PPPEETTTEEHHHHHHHHHHHHT--TTSS---SPPPPEEEEEEEEETTEEEEEEEEEESSHHHHHHHHHHH-SSPEE------TTTGGGGSSSS---

Foldseek 3Di:
DDDFDADVQQHGPVLVQLVVCQVVLQHPVGHGPPPRQFFAWDKFWKDFPNDIDMDIDGGHNDCVSVVSSCVRPDPGDIDGDDDDDPVCVVVVPPPPDDD

Solvent-accessible surface area (backbone atoms only — not comparable to full-atom values): 6407 Å² total; per-residue (Å²): 134,85,77,78,66,52,48,96,80,57,36,45,61,68,56,54,48,52,53,49,20,60,73,70,51,27,36,101,85,69,44,70,60,82,85,63,80,75,61,36,68,47,74,48,64,36,36,39,82,94,36,85,44,77,52,73,42,68,70,30,82,52,69,65,55,53,50,54,37,46,70,70,73,48,91,52,75,71,47,78,69,89,78,67,55,81,90,50,48,78,73,70,70,78,82,84,82,87,132